Protein AF-A0A7I8KS12-F1 (afdb_monomer_lite)

Organism: Spirodela intermedia (NCBI:txid51605)

Foldseek 3Di:
DPPPPDDDQPLVVQLVVQQVVLVVLVVVLVVQCVVCVPPPPPPRDSVVSVCSSVVSSCVSRVVPNVVVPD

Radius of gyration: 16.18 Å; chains: 1; bounding box: 32×18×46 Å

Sequence (70 aa):
MPADDEPVDPKRHIEDNCKPKCVKSWVDYGKCIQRIKDDNTGHKHCTGQYFDYWSCVDQCVAPKLFRKLN

Structure (mmCIF, N/CA/C/O backbone):
data_AF-A0A7I8KS12-F1
#
_entry.id   AF-A0A7I8KS12-F1
#
loop_
_atom_site.group_PDB
_atom_site.id
_atom_site.type_symbol
_atom_site.label_atom_id
_atom_site.label_alt_id
_atom_site.label_comp_id
_atom_site.label_asym_id
_atom_site.label_entity_id
_atom_site.label_seq_id
_atom_site.pdbx_PDB_ins_code
_atom_site.Cartn_x
_atom_site.Cartn_y
_atom_site.Cartn_z
_atom_site.occupancy
_atom_site.B_iso_or_equiv
_atom_site.auth_seq_id
_atom_site.auth_comp_id
_atom_site.auth_asym_id
_atom_site.auth_atom_id
_atom_site.pdbx_PDB_model_num
ATOM 1 N N . MET A 1 1 ? -17.526 3.861 -28.950 1.00 55.94 1 MET A N 1
ATOM 2 C CA . MET A 1 1 ? -16.095 3.873 -28.596 1.00 55.94 1 MET A CA 1
ATOM 3 C C . MET A 1 1 ? -15.785 2.486 -28.066 1.00 55.94 1 MET A C 1
ATOM 5 O O . MET A 1 1 ? -16.399 2.120 -27.069 1.00 55.94 1 MET A O 1
ATOM 9 N N . PRO A 1 2 ? -15.012 1.658 -28.780 1.00 59.62 2 PRO A N 1
ATOM 10 C CA . PRO A 1 2 ? -14.592 0.367 -28.247 1.00 59.62 2 PRO A CA 1
ATOM 11 C C . PRO A 1 2 ? -13.661 0.615 -27.048 1.00 59.62 2 PRO A C 1
ATOM 13 O O . PRO A 1 2 ? -12.773 1.457 -27.126 1.00 59.62 2 PRO A O 1
ATOM 16 N N . ALA A 1 3 ? -13.907 -0.063 -25.926 1.00 63.72 3 ALA A N 1
ATOM 17 C CA . ALA A 1 3 ? -13.130 0.094 -24.689 1.00 63.72 3 ALA A CA 1
ATOM 18 C C . ALA A 1 3 ? -11.691 -0.455 -24.796 1.00 63.72 3 ALA A C 1
ATOM 20 O O . ALA A 1 3 ? -10.874 -0.206 -23.915 1.00 63.72 3 ALA A O 1
ATOM 21 N N . ASP A 1 4 ? -11.380 -1.177 -25.876 1.00 63.12 4 ASP A N 1
ATOM 22 C CA . ASP A 1 4 ? -10.075 -1.806 -26.109 1.00 63.12 4 ASP A CA 1
ATOM 23 C C . ASP A 1 4 ? -8.962 -0.813 -26.502 1.00 63.12 4 ASP A C 1
ATOM 25 O O . ASP A 1 4 ? -7.792 -1.185 -26.487 1.00 63.12 4 ASP A O 1
ATOM 29 N N . ASP A 1 5 ? -9.299 0.448 -26.804 1.00 67.75 5 ASP A N 1
ATOM 30 C CA . ASP A 1 5 ? -8.335 1.499 -27.175 1.00 67.75 5 ASP A CA 1
ATOM 31 C C . ASP A 1 5 ? -7.963 2.440 -26.006 1.00 67.75 5 ASP A C 1
ATOM 33 O O . ASP A 1 5 ? -7.287 3.453 -26.217 1.00 67.75 5 ASP A O 1
ATOM 37 N N . GLU A 1 6 ? -8.392 2.163 -24.765 1.00 78.88 6 GLU A N 1
ATOM 38 C CA . GLU A 1 6 ? -7.996 3.011 -23.634 1.00 78.88 6 GLU A CA 1
ATOM 39 C C . GLU A 1 6 ? -6.511 2.817 -23.265 1.00 78.88 6 GLU A C 1
ATOM 41 O O . GLU A 1 6 ? -6.051 1.689 -23.057 1.00 78.88 6 GLU A O 1
ATOM 46 N N . PRO A 1 7 ? -5.734 3.910 -23.134 1.00 79.56 7 PRO A N 1
ATOM 47 C CA . PRO A 1 7 ? -4.343 3.822 -22.718 1.00 79.56 7 PRO A CA 1
ATOM 48 C C . PRO A 1 7 ? -4.235 3.252 -21.295 1.00 79.56 7 PRO A C 1
ATOM 50 O O . PRO A 1 7 ? -4.783 3.798 -20.338 1.00 79.56 7 PRO A O 1
ATOM 53 N N . VAL A 1 8 ? -3.488 2.154 -21.148 1.00 85.31 8 VAL A N 1
ATOM 54 C CA . VAL A 1 8 ? -3.237 1.511 -19.850 1.00 85.31 8 VAL A CA 1
ATOM 55 C C . VAL A 1 8 ? -2.294 2.378 -19.018 1.00 85.31 8 VAL A C 1
ATOM 57 O O . VAL A 1 8 ? -1.162 2.623 -19.432 1.00 85.31 8 VAL A O 1
ATOM 60 N N . ASP A 1 9 ? -2.719 2.783 -17.816 1.00 90.31 9 ASP A N 1
ATOM 61 C CA . ASP A 1 9 ? -1.846 3.477 -16.863 1.00 90.31 9 ASP A CA 1
ATOM 62 C C . ASP A 1 9 ? -0.684 2.556 -16.425 1.00 90.31 9 ASP A C 1
ATOM 64 O O . ASP A 1 9 ? -0.906 1.568 -15.702 1.00 90.31 9 ASP A O 1
ATOM 68 N N . PRO A 1 10 ? 0.571 2.861 -16.818 1.00 93.25 10 PRO A N 1
ATOM 69 C CA . PRO A 1 10 ? 1.718 2.033 -16.472 1.00 93.25 10 PRO A CA 1
ATOM 70 C C . PRO A 1 10 ? 1.956 1.982 -14.961 1.00 93.25 10 PRO A C 1
ATOM 72 O O . PRO A 1 10 ? 2.471 0.974 -14.472 1.00 93.25 10 PRO A O 1
ATOM 75 N N . LYS A 1 11 ? 1.566 3.018 -14.202 1.00 94.56 11 LYS A N 1
ATOM 76 C CA .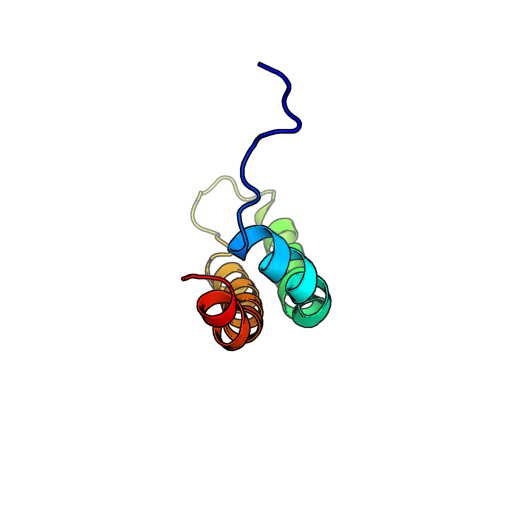 LYS A 1 11 ? 1.695 3.027 -12.742 1.00 94.56 11 LYS A CA 1
ATOM 77 C C . LYS A 1 11 ? 0.833 1.934 -12.126 1.00 94.56 11 LYS A C 1
ATOM 79 O O . LYS A 1 11 ? 1.375 1.080 -11.426 1.00 94.56 11 LYS A O 1
ATOM 84 N N . ARG A 1 12 ? -0.462 1.900 -12.453 1.00 94.31 12 ARG A N 1
ATOM 85 C CA . ARG A 1 12 ? -1.402 0.891 -11.941 1.00 94.31 12 ARG A CA 1
ATOM 86 C C . ARG A 1 12 ? -0.939 -0.538 -12.235 1.00 94.31 12 ARG A C 1
ATOM 88 O O . ARG A 1 12 ? -0.942 -1.385 -11.346 1.00 94.31 12 ARG A O 1
ATOM 95 N N . HIS A 1 13 ? -0.463 -0.797 -13.453 1.00 93.50 13 HIS A N 1
ATOM 96 C CA . HIS A 1 13 ? 0.054 -2.118 -13.815 1.00 93.50 13 HIS A CA 1
ATOM 97 C C . HIS A 1 13 ? 1.298 -2.517 -12.994 1.00 93.50 13 HIS A C 1
ATOM 99 O O . HIS A 1 13 ? 1.448 -3.667 -12.575 1.00 93.50 13 HIS A O 1
ATOM 105 N N . ILE A 1 14 ? 2.218 -1.582 -12.744 1.00 96.25 14 ILE A N 1
ATOM 106 C CA . ILE A 1 14 ? 3.419 -1.851 -11.938 1.00 96.25 14 ILE A CA 1
ATOM 107 C C . ILE A 1 14 ? 3.057 -2.030 -10.458 1.00 96.25 14 ILE A C 1
ATOM 109 O O . ILE A 1 14 ? 3.620 -2.914 -9.808 1.00 96.25 14 ILE A O 1
ATOM 113 N N . GLU A 1 15 ? 2.119 -1.237 -9.935 1.00 97.50 15 GLU A N 1
ATOM 114 C CA . GLU A 1 15 ? 1.590 -1.383 -8.578 1.00 97.50 15 GLU A CA 1
ATOM 115 C C . GLU A 1 15 ? 1.024 -2.783 -8.360 1.00 97.50 15 GLU A C 1
ATOM 117 O O . GLU A 1 15 ? 1.435 -3.449 -7.413 1.00 97.50 15 GLU A O 1
ATOM 122 N N . ASP A 1 16 ? 0.167 -3.279 -9.257 1.00 96.19 16 ASP A N 1
ATOM 123 C CA . ASP A 1 16 ? -0.436 -4.615 -9.142 1.00 96.19 16 ASP A CA 1
ATOM 124 C C . ASP A 1 16 ? 0.618 -5.732 -9.078 1.00 96.19 16 ASP A C 1
ATOM 126 O O . ASP A 1 16 ? 0.486 -6.672 -8.296 1.00 96.19 16 ASP A O 1
ATOM 130 N N . ASN A 1 17 ? 1.733 -5.578 -9.796 1.00 95.75 17 ASN A N 1
ATOM 131 C CA . ASN A 1 17 ? 2.878 -6.490 -9.716 1.00 95.75 17 ASN A CA 1
ATOM 132 C C . ASN A 1 17 ? 3.704 -6.341 -8.418 1.00 95.75 17 ASN A C 1
ATOM 134 O O . ASN A 1 17 ? 4.447 -7.249 -8.032 1.00 95.75 17 ASN A O 1
ATOM 138 N N . CYS A 1 18 ? 3.631 -5.187 -7.753 1.00 97.88 18 CYS A N 1
ATOM 139 C CA . CYS A 1 18 ? 4.326 -4.900 -6.498 1.00 97.88 18 CYS A CA 1
ATOM 140 C C . CYS A 1 18 ? 3.511 -5.287 -5.254 1.00 97.88 18 CYS A C 1
ATOM 142 O O . CYS A 1 18 ? 4.110 -5.696 -4.258 1.00 97.88 18 CYS A O 1
ATOM 144 N N . LYS A 1 19 ? 2.172 -5.245 -5.304 1.00 97.69 19 LYS A N 1
ATOM 145 C CA . LYS A 1 19 ? 1.288 -5.575 -4.167 1.00 97.69 19 LYS A CA 1
ATOM 146 C C . LYS A 1 19 ? 1.581 -6.944 -3.522 1.00 97.69 19 LYS A C 1
ATOM 148 O O . LYS A 1 19 ? 1.678 -6.982 -2.293 1.00 97.69 19 LYS A O 1
ATOM 153 N N . PRO A 1 20 ? 1.818 -8.047 -4.268 1.00 97.81 20 PRO A N 1
ATOM 154 C CA . PRO A 1 20 ? 2.133 -9.352 -3.675 1.00 97.81 20 PRO A CA 1
ATOM 155 C C . PRO A 1 20 ? 3.445 -9.390 -2.877 1.00 97.81 20 PRO A C 1
ATOM 157 O O . PRO A 1 20 ? 3.658 -10.304 -2.087 1.00 97.81 20 PRO A O 1
ATOM 160 N N . LYS A 1 21 ? 4.336 -8.406 -3.048 1.00 97.06 21 LYS A N 1
ATOM 161 C CA . LYS A 1 21 ? 5.592 -8.301 -2.283 1.00 97.06 21 LYS A CA 1
ATOM 162 C C . LYS A 1 21 ? 5.403 -7.617 -0.928 1.00 97.06 21 LYS A C 1
ATOM 164 O O . LYS A 1 21 ? 6.256 -7.739 -0.057 1.00 97.06 21 LYS A O 1
ATOM 169 N N . CYS A 1 22 ? 4.272 -6.941 -0.741 1.00 98.12 22 CYS A N 1
ATOM 170 C CA . CYS A 1 22 ? 3.937 -6.153 0.443 1.00 98.12 22 CYS A CA 1
ATOM 171 C C . CYS A 1 22 ? 2.793 -6.788 1.254 1.00 98.12 22 CYS A C 1
ATOM 173 O O . CYS A 1 22 ? 2.033 -6.102 1.934 1.00 98.12 22 CYS A O 1
ATOM 175 N N . VAL A 1 23 ? 2.651 -8.120 1.198 1.00 97.75 23 VAL A N 1
ATOM 176 C CA . VAL A 1 23 ? 1.532 -8.843 1.837 1.00 97.75 23 VAL A CA 1
ATOM 177 C C . VAL A 1 23 ? 1.528 -8.667 3.354 1.00 97.75 23 VAL A C 1
ATOM 179 O O . VAL A 1 23 ? 0.460 -8.584 3.952 1.00 97.75 23 VAL A O 1
ATOM 182 N N . LYS A 1 24 ? 2.698 -8.555 3.995 1.00 97.62 24 LYS A N 1
ATOM 183 C CA . LYS A 1 24 ? 2.769 -8.350 5.448 1.00 97.62 24 LYS A CA 1
ATOM 184 C C . LYS A 1 24 ? 2.054 -7.062 5.874 1.00 97.62 24 LYS A C 1
ATOM 186 O O . LYS A 1 24 ? 1.177 -7.114 6.732 1.00 97.62 24 LYS A O 1
ATOM 191 N N . SER A 1 25 ? 2.409 -5.926 5.272 1.00 97.25 25 SER A N 1
ATOM 192 C CA . SER A 1 25 ? 1.790 -4.633 5.588 1.00 97.25 25 SER A CA 1
ATOM 193 C C . SER A 1 25 ? 0.318 -4.593 5.177 1.00 97.25 25 SER A C 1
ATOM 195 O O . SER A 1 25 ? -0.495 -4.030 5.905 1.00 97.25 25 SER A O 1
ATOM 197 N N . TRP A 1 26 ? -0.057 -5.280 4.092 1.00 98.12 26 TRP A N 1
ATOM 198 C CA . TRP A 1 26 ? -1.463 -5.472 3.719 1.00 98.12 26 TRP A CA 1
ATOM 199 C C . TRP A 1 26 ? -2.269 -6.212 4.797 1.00 98.12 26 TRP A C 1
ATOM 201 O O . TRP A 1 26 ? -3.354 -5.777 5.181 1.00 98.12 26 TRP A O 1
ATOM 211 N N . VAL A 1 27 ? -1.731 -7.313 5.327 1.00 98.38 27 VAL A N 1
ATOM 212 C CA . VAL A 1 27 ? -2.369 -8.085 6.402 1.00 98.38 27 VAL A CA 1
ATOM 213 C C . VAL A 1 27 ? -2.487 -7.250 7.677 1.00 98.38 27 VAL A C 1
ATOM 215 O O . VAL A 1 27 ? -3.533 -7.268 8.324 1.00 98.38 27 VAL A O 1
ATOM 218 N N . ASP A 1 28 ? -1.449 -6.496 8.038 1.00 98.06 28 ASP A N 1
ATOM 219 C CA . ASP A 1 28 ? -1.464 -5.633 9.223 1.00 98.06 28 ASP A CA 1
ATOM 220 C C . ASP A 1 28 ? -2.482 -4.482 9.079 1.00 98.06 28 ASP A C 1
ATOM 222 O O . ASP A 1 28 ? -3.219 -4.184 10.025 1.00 98.06 28 ASP A O 1
ATOM 226 N N . TYR A 1 29 ? -2.623 -3.911 7.878 1.00 98.38 29 TYR A N 1
ATOM 227 C CA . TYR A 1 29 ? -3.697 -2.969 7.555 1.00 98.38 29 TYR A CA 1
ATOM 228 C C . TYR A 1 29 ? -5.087 -3.615 7.675 1.00 98.38 29 TYR A C 1
ATOM 230 O O . TYR A 1 29 ? -5.967 -3.061 8.337 1.00 98.38 29 TYR A O 1
ATOM 238 N N . GLY A 1 30 ? -5.268 -4.829 7.144 1.00 98.00 30 GLY A N 1
ATOM 239 C CA . GLY A 1 30 ? -6.510 -5.597 7.274 1.00 98.00 30 GLY A CA 1
ATOM 240 C C . GLY A 1 30 ? -6.906 -5.870 8.730 1.00 98.00 30 GLY A C 1
ATOM 241 O O . GLY A 1 30 ? -8.067 -5.684 9.099 1.00 98.00 30 GLY A O 1
ATOM 242 N N . LYS A 1 31 ? -5.945 -6.226 9.593 1.00 98.19 31 LYS A N 1
ATOM 243 C CA . LYS A 1 31 ? -6.180 -6.369 11.044 1.00 98.19 31 LYS A CA 1
ATOM 244 C C . LYS A 1 31 ? -6.635 -5.053 11.674 1.00 98.19 31 LYS A C 1
ATOM 246 O O . LYS A 1 31 ? -7.534 -5.057 12.513 1.00 98.19 31 LYS A O 1
ATOM 251 N N . CYS A 1 32 ? -6.036 -3.928 11.274 1.00 97.88 32 CYS A N 1
ATOM 252 C CA . CYS A 1 32 ? -6.453 -2.622 11.769 1.00 97.88 32 CYS A CA 1
ATOM 253 C C . CYS A 1 32 ? -7.897 -2.297 11.363 1.00 97.88 32 CYS A C 1
ATOM 255 O O . CYS A 1 32 ? -8.664 -1.868 12.222 1.00 97.88 32 CYS A O 1
ATOM 257 N N . ILE A 1 33 ? -8.287 -2.561 10.108 1.00 97.25 33 ILE A N 1
ATOM 258 C CA . ILE A 1 33 ? -9.669 -2.365 9.639 1.00 97.25 33 ILE A CA 1
ATOM 259 C C . ILE A 1 33 ? -10.648 -3.156 10.512 1.00 97.25 33 ILE A C 1
ATOM 261 O O . ILE A 1 33 ? -11.634 -2.596 10.979 1.00 97.25 33 ILE A O 1
ATOM 265 N N . GLN A 1 34 ? -10.356 -4.432 10.792 1.00 97.19 34 GLN A N 1
ATOM 266 C CA . GLN A 1 34 ? -11.220 -5.248 11.652 1.00 97.19 34 GLN A CA 1
ATOM 267 C C . GLN A 1 34 ? -11.323 -4.686 13.076 1.00 97.19 34 GLN A C 1
ATOM 269 O O . GLN A 1 34 ? -12.408 -4.658 13.645 1.00 97.19 34 GLN A O 1
ATOM 274 N N . ARG A 1 35 ? -10.223 -4.169 13.637 1.00 95.31 35 ARG A N 1
ATOM 275 C CA . ARG A 1 35 ? -10.202 -3.549 14.974 1.00 95.31 35 ARG A CA 1
ATOM 276 C C . ARG A 1 35 ? -11.096 -2.309 15.078 1.00 95.31 35 ARG A C 1
ATOM 278 O O . ARG A 1 35 ? -11.621 -2.036 16.156 1.00 95.31 35 ARG A O 1
ATOM 285 N N . ILE A 1 36 ? -11.208 -1.524 14.006 1.00 95.50 36 ILE A N 1
ATOM 286 C CA . ILE A 1 36 ? -11.970 -0.264 14.009 1.00 95.50 36 ILE A CA 1
ATOM 287 C C . ILE A 1 36 ? -13.378 -0.405 13.421 1.00 95.50 36 ILE A C 1
ATOM 289 O O . ILE A 1 36 ? -14.113 0.572 13.409 1.00 95.50 36 ILE A O 1
ATOM 293 N N . LYS A 1 37 ? -13.759 -1.597 12.946 1.00 94.19 37 LYS A N 1
ATOM 294 C CA . LYS A 1 37 ? -15.011 -1.842 12.216 1.00 94.19 37 LYS A CA 1
ATOM 295 C C . LYS A 1 37 ? -16.263 -1.381 12.968 1.00 94.19 37 LYS A C 1
ATOM 297 O O . LYS A 1 37 ? -17.166 -0.836 12.346 1.00 94.19 37 LYS A O 1
ATOM 302 N N . ASP A 1 38 ? -16.287 -1.577 14.283 1.00 92.38 38 ASP A N 1
ATOM 303 C CA . ASP A 1 38 ? -17.429 -1.235 15.140 1.00 92.38 38 ASP A CA 1
ATOM 304 C C . ASP A 1 38 ? -17.245 0.118 15.860 1.00 92.38 38 ASP A C 1
ATOM 306 O O . ASP A 1 38 ? -17.966 0.437 16.807 1.00 92.38 38 ASP A O 1
ATOM 310 N N . ASP A 1 39 ? -16.247 0.916 15.464 1.00 91.44 39 ASP A N 1
ATOM 311 C CA . ASP A 1 39 ? -16.031 2.244 16.031 1.00 91.44 39 ASP A CA 1
ATOM 312 C C . ASP A 1 39 ? -16.904 3.302 15.351 1.00 91.44 39 ASP A C 1
ATOM 314 O O . ASP A 1 39 ? -16.641 3.722 14.228 1.00 91.44 39 ASP A O 1
ATOM 318 N N . ASN A 1 40 ? -17.904 3.792 16.082 1.00 89.25 40 ASN A N 1
ATOM 319 C CA . ASN A 1 40 ? -18.808 4.851 15.625 1.00 89.25 40 ASN A CA 1
ATOM 320 C C . ASN A 1 40 ? -18.379 6.254 16.089 1.00 89.25 40 ASN A C 1
ATOM 322 O O . ASN A 1 40 ? -19.079 7.228 15.829 1.00 89.25 40 ASN A O 1
ATOM 326 N N . THR A 1 41 ? -17.253 6.372 16.803 1.00 91.31 41 THR A N 1
ATOM 327 C CA . THR A 1 41 ? -16.773 7.662 17.332 1.00 91.31 41 THR A CA 1
ATOM 328 C C . THR A 1 41 ? -16.047 8.509 16.287 1.00 91.31 41 THR A C 1
ATOM 330 O O . THR A 1 41 ? -15.916 9.717 16.457 1.00 91.31 41 THR A O 1
ATOM 333 N N . GLY A 1 42 ? -15.550 7.881 15.215 1.00 84.44 42 GLY A N 1
ATOM 334 C CA . GLY A 1 42 ? -14.739 8.534 14.184 1.00 84.44 42 GLY A CA 1
ATOM 335 C C . GLY A 1 42 ? -13.297 8.836 14.611 1.00 84.44 42 GLY A C 1
ATOM 336 O O . GLY A 1 42 ? -12.540 9.409 13.829 1.00 84.44 42 GLY A O 1
ATOM 337 N N . HIS A 1 43 ? -12.890 8.453 15.826 1.00 91.25 43 HIS A N 1
ATOM 338 C CA . HIS A 1 43 ? -11.550 8.737 16.340 1.00 91.25 43 HIS A CA 1
ATOM 339 C C . HIS A 1 43 ? -10.519 7.660 15.992 1.00 91.25 43 HIS A C 1
ATOM 341 O O . HIS A 1 43 ? -9.331 7.971 15.904 1.00 91.25 43 HIS A O 1
ATOM 347 N N . LY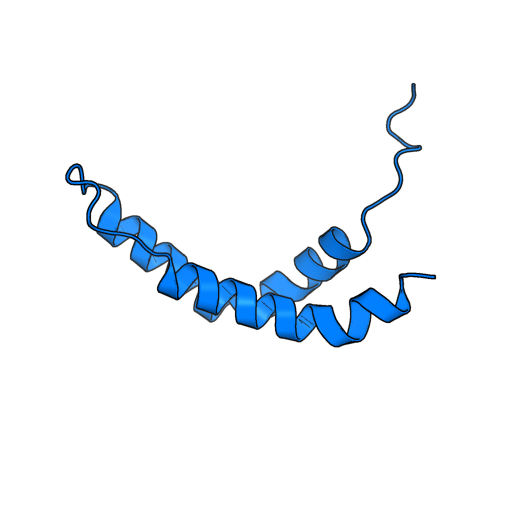S A 1 44 ? -10.916 6.394 15.791 1.00 94.12 44 LYS A N 1
ATOM 348 C CA . LYS A 1 44 ? -9.962 5.355 15.386 1.00 94.12 44 LYS A CA 1
ATOM 349 C C . LYS A 1 44 ? -9.792 5.355 13.870 1.00 94.12 44 LYS A C 1
ATOM 351 O O . LYS A 1 44 ? -10.753 5.296 13.113 1.00 94.12 44 LYS A O 1
ATOM 356 N N . HIS A 1 45 ? -8.543 5.330 13.423 1.00 95.44 45 HIS A N 1
ATOM 357 C CA . HIS A 1 45 ? -8.195 5.216 12.009 1.00 95.44 45 HIS A CA 1
ATOM 358 C C . HIS A 1 45 ? -6.965 4.323 11.808 1.00 95.44 45 HIS A C 1
ATOM 360 O O . HIS A 1 45 ? -6.219 4.030 12.744 1.00 95.44 45 HIS A O 1
ATOM 366 N N . CYS A 1 46 ? -6.768 3.881 10.565 1.00 97.50 46 CYS A N 1
ATOM 367 C CA . CYS A 1 46 ? -5.695 2.967 10.150 1.00 97.50 46 CYS A CA 1
ATOM 368 C C . CYS A 1 46 ? -4.687 3.625 9.198 1.00 97.50 46 CYS A C 1
ATOM 370 O O . CYS A 1 46 ? -4.013 2.939 8.433 1.00 97.50 46 CYS A O 1
ATOM 372 N N . THR A 1 47 ? -4.605 4.958 9.216 1.00 97.25 47 THR A N 1
ATOM 373 C CA . THR A 1 47 ? -3.744 5.749 8.321 1.00 97.25 47 THR A CA 1
ATOM 374 C C . THR A 1 47 ? -2.269 5.366 8.419 1.00 97.25 47 THR A C 1
ATOM 376 O O . THR A 1 47 ? -1.604 5.309 7.394 1.00 97.25 47 THR A O 1
ATOM 379 N N . GLY A 1 48 ? -1.768 5.024 9.612 1.00 97.56 48 GLY A N 1
ATOM 380 C CA . GLY A 1 48 ? -0.393 4.541 9.786 1.00 97.56 48 GLY A CA 1
ATOM 381 C C . GLY A 1 48 ? -0.128 3.249 9.010 1.00 97.56 48 GLY A C 1
ATOM 382 O O . GLY A 1 48 ? 0.749 3.213 8.158 1.00 97.56 48 GLY A O 1
ATOM 383 N N . GLN A 1 49 ? -0.955 2.219 9.216 1.00 98.19 49 GLN A N 1
ATOM 384 C CA . GLN A 1 49 ? -0.812 0.943 8.501 1.00 98.19 49 GLN A CA 1
ATOM 385 C C . GLN A 1 49 ? -1.047 1.095 6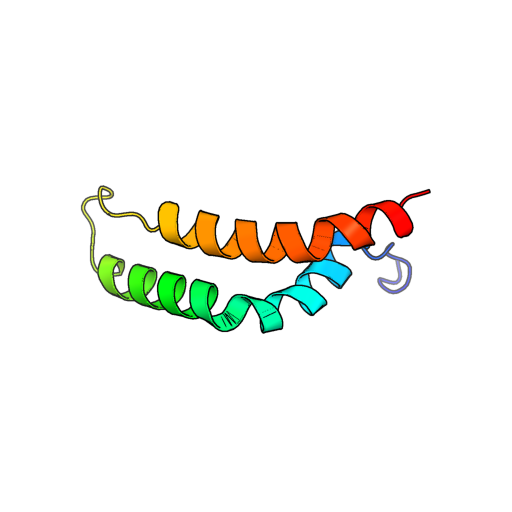.992 1.00 98.19 49 GLN A C 1
ATOM 387 O O . GLN A 1 49 ? -0.423 0.401 6.192 1.00 98.19 49 GLN A O 1
ATOM 392 N N . TYR A 1 50 ? -1.934 2.011 6.597 1.00 98.31 50 TYR A N 1
ATOM 393 C CA . TYR A 1 50 ? -2.132 2.369 5.197 1.00 98.31 50 TYR A CA 1
ATOM 394 C C . TYR A 1 50 ? -0.854 2.967 4.589 1.00 98.31 50 TYR A C 1
ATOM 396 O O . TYR A 1 50 ? -0.436 2.540 3.515 1.00 98.31 50 TYR A O 1
ATOM 404 N N . PHE A 1 51 ? -0.197 3.900 5.285 1.00 98.50 51 PHE A N 1
ATOM 405 C CA . PHE A 1 51 ? 1.076 4.473 4.844 1.00 98.50 51 PHE A CA 1
ATOM 406 C C . PHE A 1 51 ? 2.208 3.447 4.827 1.00 98.50 51 PHE A C 1
ATOM 408 O O . PHE A 1 51 ? 2.992 3.454 3.885 1.00 98.50 51 PHE A O 1
ATOM 415 N N . ASP A 1 52 ? 2.264 2.519 5.783 1.00 98.19 52 ASP A N 1
ATOM 416 C CA . ASP A 1 52 ? 3.247 1.428 5.766 1.00 98.19 52 ASP A CA 1
ATOM 417 C C . ASP A 1 52 ? 3.075 0.522 4.536 1.00 98.19 52 ASP A C 1
ATOM 419 O O . ASP A 1 52 ? 4.050 0.126 3.890 1.00 98.19 52 ASP A O 1
ATOM 423 N N . TYR A 1 53 ? 1.827 0.193 4.189 1.00 98.62 53 TYR A N 1
ATOM 424 C CA . TYR A 1 53 ? 1.519 -0.595 2.998 1.00 98.62 53 TYR A CA 1
ATOM 425 C C . TYR A 1 53 ? 1.926 0.130 1.717 1.00 98.62 53 TYR A C 1
ATOM 427 O O . TYR A 1 53 ? 2.677 -0.428 0.913 1.00 98.62 53 TYR A O 1
ATOM 435 N N . TRP A 1 54 ? 1.485 1.376 1.552 1.00 98.44 54 TRP A N 1
ATOM 436 C CA . TRP A 1 54 ? 1.788 2.154 0.356 1.00 98.44 54 TRP A CA 1
ATOM 437 C C . TRP A 1 54 ? 3.264 2.497 0.230 1.00 98.44 54 TRP A C 1
ATOM 439 O O . TRP A 1 54 ? 3.804 2.358 -0.857 1.00 98.44 54 TRP A O 1
ATOM 449 N N . SER A 1 55 ? 3.956 2.798 1.329 1.00 98.44 55 SER A N 1
ATOM 450 C CA . SER A 1 55 ? 5.408 3.003 1.328 1.00 98.44 55 SER A CA 1
ATOM 451 C C . SER A 1 55 ? 6.152 1.785 0.768 1.00 98.44 55 SER A C 1
ATOM 453 O O . SER A 1 55 ? 7.030 1.932 -0.080 1.00 98.44 55 SER A O 1
ATOM 455 N N . CYS A 1 56 ? 5.761 0.564 1.154 1.00 98.44 56 CYS A N 1
ATOM 456 C CA . CYS A 1 56 ? 6.335 -0.658 0.581 1.00 98.44 56 CYS A CA 1
ATOM 457 C C . CYS A 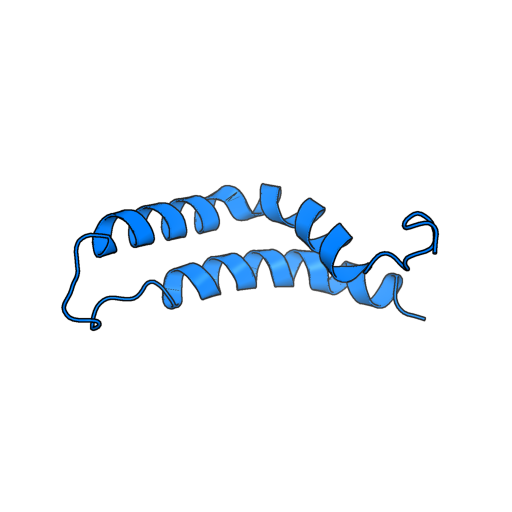1 56 ? 6.059 -0.785 -0.930 1.00 98.44 56 CYS A C 1
ATOM 459 O O . CYS A 1 56 ? 6.963 -1.117 -1.706 1.00 98.44 56 CYS A O 1
ATOM 461 N N . VAL A 1 57 ? 4.820 -0.521 -1.362 1.00 98.50 57 VAL A N 1
ATOM 462 C CA . VAL A 1 57 ? 4.435 -0.586 -2.783 1.00 98.50 57 VAL A CA 1
ATOM 463 C C . VAL A 1 57 ? 5.207 0.459 -3.590 1.00 98.50 57 VAL A C 1
ATOM 465 O O . VAL A 1 57 ? 5.827 0.112 -4.596 1.00 98.50 57 VAL A O 1
ATOM 468 N N . ASP A 1 58 ? 5.260 1.699 -3.114 1.00 98.19 58 ASP A N 1
ATOM 469 C CA . ASP A 1 58 ? 5.940 2.823 -3.757 1.00 98.19 58 ASP A CA 1
ATOM 470 C C . ASP A 1 58 ? 7.447 2.583 -3.877 1.00 98.19 58 ASP A C 1
ATOM 472 O O . ASP A 1 58 ? 8.018 2.802 -4.947 1.00 98.19 58 ASP A O 1
ATOM 476 N N . GLN A 1 59 ? 8.092 2.031 -2.843 1.00 98.12 59 GLN A N 1
ATOM 477 C CA . GLN A 1 59 ? 9.500 1.615 -2.912 1.00 98.12 59 GLN A CA 1
ATOM 478 C C . GLN A 1 59 ? 9.749 0.592 -4.035 1.00 98.12 59 GLN A C 1
ATOM 480 O O . GLN A 1 59 ? 10.779 0.637 -4.710 1.00 98.12 59 GLN A O 1
ATOM 485 N N . CYS A 1 60 ? 8.802 -0.319 -4.277 1.00 97.75 60 CYS A N 1
ATOM 486 C CA . CYS A 1 60 ? 8.881 -1.300 -5.359 1.00 97.75 60 CYS A CA 1
ATOM 487 C C . CYS A 1 60 ? 8.587 -0.706 -6.752 1.00 97.75 60 CYS A C 1
ATOM 489 O O . CYS A 1 60 ? 9.134 -1.190 -7.755 1.00 97.75 60 CYS A O 1
ATOM 491 N N . VAL A 1 61 ? 7.712 0.300 -6.829 1.00 98.06 61 VAL A N 1
ATOM 492 C CA . VAL A 1 61 ? 7.273 0.962 -8.070 1.00 98.06 61 VAL A CA 1
ATOM 493 C C . VAL A 1 61 ? 8.314 1.968 -8.565 1.00 98.06 61 VAL A C 1
ATOM 495 O O . VAL A 1 61 ? 8.609 1.995 -9.764 1.00 98.06 61 VAL A O 1
ATOM 498 N N . ALA A 1 62 ? 8.912 2.745 -7.658 1.00 96.88 62 ALA A N 1
ATOM 499 C CA . ALA A 1 62 ? 9.808 3.864 -7.953 1.00 96.88 62 ALA A CA 1
ATOM 500 C C . ALA A 1 62 ? 10.894 3.573 -9.012 1.00 96.88 62 A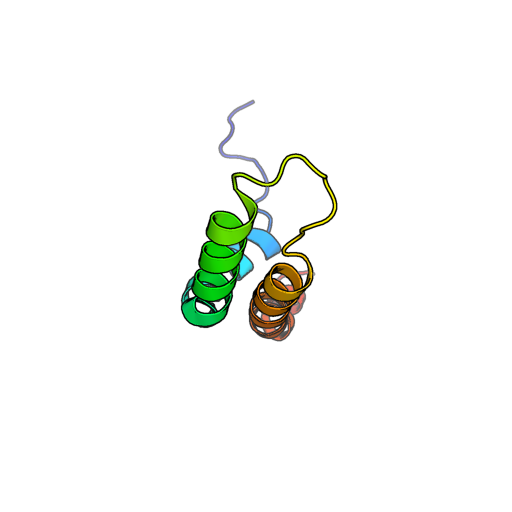LA A C 1
ATOM 502 O O . ALA A 1 62 ? 10.980 4.327 -9.984 1.00 96.88 62 ALA A O 1
ATOM 503 N N . PRO A 1 63 ? 11.684 2.479 -8.936 1.00 96.00 63 PRO A N 1
ATOM 504 C CA . PRO A 1 63 ? 12.738 2.227 -9.924 1.00 96.00 63 PRO A CA 1
ATOM 505 C C . PRO A 1 63 ? 12.221 1.765 -11.299 1.00 96.00 63 PRO A C 1
ATOM 507 O O . PRO A 1 63 ? 13.010 1.664 -12.241 1.00 96.00 63 PRO A O 1
ATOM 510 N N . LYS A 1 64 ? 10.928 1.434 -11.428 1.00 95.62 64 LYS A N 1
ATOM 511 C CA . LYS A 1 64 ? 10.322 0.864 -12.644 1.00 95.62 64 LYS A CA 1
ATOM 512 C C . LYS A 1 64 ? 9.460 1.866 -13.396 1.00 95.62 64 LYS A C 1
ATOM 514 O O . LYS A 1 64 ? 9.457 1.838 -14.622 1.00 95.62 64 LYS A O 1
ATOM 519 N N . LEU A 1 65 ? 8.739 2.723 -12.672 1.00 95.38 65 LEU A N 1
ATOM 520 C CA . LEU A 1 65 ? 7.741 3.618 -13.254 1.00 95.38 65 LEU A CA 1
ATOM 521 C C . LEU A 1 65 ? 8.363 4.586 -14.261 1.00 95.38 65 LEU A C 1
ATOM 523 O O . LEU A 1 65 ? 7.965 4.596 -15.418 1.00 95.38 65 LEU A O 1
ATOM 527 N N . PHE A 1 66 ? 9.409 5.314 -13.868 1.00 92.81 66 PHE A N 1
ATOM 528 C CA . PHE A 1 66 ? 10.059 6.286 -14.754 1.00 92.81 66 PHE A CA 1
ATOM 529 C C . PHE A 1 66 ? 10.782 5.657 -15.953 1.00 92.81 66 PHE A C 1
ATOM 531 O O . PHE A 1 66 ? 11.100 6.359 -16.897 1.00 92.81 66 PHE A O 1
ATOM 538 N N . ARG A 1 67 ? 11.001 4.333 -15.971 1.00 92.81 67 ARG A N 1
ATOM 539 C CA . ARG A 1 67 ? 11.508 3.627 -17.165 1.00 92.81 67 ARG A CA 1
ATOM 540 C C . ARG A 1 67 ? 10.420 3.373 -18.215 1.00 92.81 67 ARG A C 1
ATOM 542 O O . ARG A 1 67 ? 10.731 2.912 -19.308 1.00 92.81 67 ARG A O 1
ATOM 549 N N . LYS A 1 68 ? 9.150 3.566 -17.850 1.00 89.62 68 LYS A N 1
ATOM 550 C CA . LYS A 1 68 ? 7.965 3.395 -18.704 1.00 89.62 68 LYS A CA 1
ATOM 551 C C . LYS A 1 68 ? 7.325 4.726 -19.099 1.00 89.62 68 LYS A C 1
ATOM 553 O O . LYS A 1 68 ? 6.407 4.716 -19.910 1.00 89.62 68 LYS A O 1
ATOM 558 N N . LEU A 1 69 ? 7.789 5.832 -18.522 1.00 87.31 69 LEU A N 1
ATOM 559 C CA . LEU A 1 69 ? 7.357 7.183 -18.854 1.00 87.31 69 LEU A CA 1
ATOM 560 C C . LEU A 1 69 ? 8.410 7.780 -19.795 1.00 87.31 69 LEU A C 1
ATOM 562 O O . LEU A 1 69 ? 9.586 7.805 -19.435 1.00 87.31 69 LEU A O 1
ATOM 566 N N . ASN A 1 70 ? 7.984 8.185 -20.992 1.00 71.56 70 ASN A N 1
ATOM 567 C CA . ASN A 1 70 ? 8.812 8.887 -21.977 1.00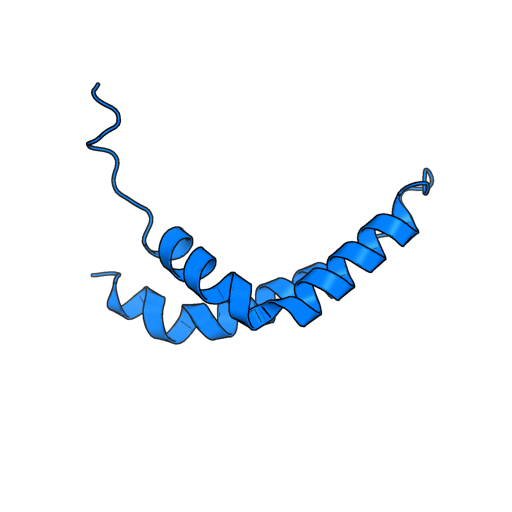 71.56 70 ASN A CA 1
ATOM 568 C C . ASN A 1 70 ? 8.634 10.395 -21.827 1.00 71.56 70 ASN A C 1
ATOM 570 O O . ASN A 1 70 ? 7.461 10.815 -21.691 1.00 71.56 70 ASN A O 1
#

pLDDT: mean 92.44, std 9.88, range [55.94, 98.62]

InterPro domains:
  IPR003422 Cytochrome b-c1 complex, subunit 6 [PIRSF000019] (3-69)
  IPR003422 Cytochrome b-c1 complex, subunit 6 [PTHR15336] (4-69)
  IPR023184 Ubiquinol-cytochrome C reductase hinge domain [PF02320] (9-69)
  IPR036811 Ubiquinol-cytochrome C reductase hinge domain superfamily [G3DSA:1.10.287.20] (2-70)
  IPR036811 Ubiquinol-cytochrome C reductase hinge domain superfamily [SSF81531] (4-69)

Secondary structure (DSSP, 8-state):
--GGGSPP-HHHHHHHHHGGGGHHHHHHHHHHHHHHTT--SS----HHHHHHHHHHHHHHHHHHHTTT--